Protein AF-A0A933A8F0-F1 (afdb_monomer)

Sequence (80 aa):
MVTEFLHHAPALFQQMVAPNLPSVSMNSAYLDPGTGSLITQIVIGVLVGGMVAAKMFWKRISGPFKSLFEMVSKRDKAQK

Radius of gyration: 31.22 Å; Cα contacts (8 Å, |Δi|>4): 3; chains: 1; bounding box: 50×73×61 Å

Foldseek 3Di:
DVVVVVVCVVVVVVVVVDDDDDPPDPPVPDCPPVNVVVVVCVVVCCVVVVVVCCVVCVVVVVPVVVVVVVVVVVVVVVVD

pLDDT: mean 72.91, std 13.66, range [50.84, 97.75]

Structure (mmCIF, N/CA/C/O backbone):
data_AF-A0A933A8F0-F1
#
_entry.id   AF-A0A933A8F0-F1
#
loop_
_atom_site.group_PDB
_atom_site.id
_atom_site.type_symbol
_atom_site.label_atom_id
_atom_site.label_alt_id
_atom_site.label_comp_id
_atom_site.label_asym_id
_atom_site.label_entity_id
_atom_site.label_seq_id
_atom_site.pdbx_PDB_ins_code
_atom_site.Cartn_x
_atom_site.Cartn_y
_atom_site.Cartn_z
_atom_site.occupancy
_atom_site.B_iso_or_equiv
_atom_site.auth_seq_id
_atom_site.auth_comp_id
_atom_site.auth_asym_id
_atom_site.auth_atom_id
_atom_site.pdbx_PDB_model_num
ATOM 1 N N . MET A 1 1 ? 35.786 -40.420 -31.576 1.00 59.47 1 MET A N 1
ATOM 2 C CA . MET A 1 1 ? 35.395 -39.685 -32.803 1.00 59.47 1 MET A CA 1
ATOM 3 C C . MET A 1 1 ? 33.971 -39.122 -32.708 1.00 59.47 1 MET A C 1
ATOM 5 O O . MET A 1 1 ? 33.794 -37.966 -33.043 1.00 59.47 1 MET A O 1
ATOM 9 N N . VAL A 1 2 ? 32.978 -39.861 -32.186 1.00 59.28 2 VAL A N 1
ATOM 10 C CA . VAL A 1 2 ? 31.592 -39.354 -32.001 1.00 59.28 2 VAL A CA 1
ATOM 11 C C . VAL A 1 2 ? 31.425 -38.464 -30.752 1.00 59.28 2 VAL A C 1
ATOM 13 O O . VAL A 1 2 ? 30.635 -37.528 -30.754 1.00 59.28 2 VAL A O 1
ATOM 16 N N . THR A 1 3 ? 32.211 -38.700 -29.700 1.00 60.66 3 THR A N 1
ATOM 17 C CA . THR A 1 3 ? 32.162 -37.943 -28.436 1.00 60.66 3 THR A CA 1
ATOM 18 C C . THR A 1 3 ? 32.646 -36.496 -28.568 1.00 60.66 3 THR A C 1
ATOM 20 O O . THR A 1 3 ? 31.998 -35.594 -28.052 1.00 60.66 3 THR A O 1
ATOM 23 N N . GLU A 1 4 ? 33.710 -36.244 -29.335 1.00 60.47 4 GLU A N 1
ATOM 24 C CA . GLU A 1 4 ? 34.216 -34.884 -29.603 1.00 60.47 4 GLU A CA 1
ATOM 25 C C . GLU A 1 4 ? 33.190 -34.011 -30.348 1.00 60.47 4 GLU A C 1
ATOM 27 O O . GLU A 1 4 ? 33.097 -32.809 -30.109 1.00 60.47 4 GLU A O 1
ATOM 32 N N . PHE A 1 5 ? 32.370 -34.615 -31.216 1.00 58.88 5 PHE A N 1
ATOM 33 C CA . PHE A 1 5 ? 31.346 -33.912 -31.994 1.00 58.88 5 PHE A CA 1
ATOM 34 C C . PHE A 1 5 ? 30.164 -33.454 -31.124 1.00 58.88 5 PHE A C 1
ATOM 36 O O . PHE A 1 5 ? 29.635 -32.361 -31.322 1.00 58.88 5 PHE A O 1
ATOM 43 N N . LEU A 1 6 ? 29.789 -34.241 -30.107 1.00 58.97 6 LEU A N 1
ATOM 44 C CA . LEU A 1 6 ? 28.725 -33.869 -29.169 1.00 58.97 6 LEU A CA 1
ATOM 45 C C . LEU A 1 6 ? 29.128 -32.729 -28.219 1.00 58.97 6 LEU A C 1
ATOM 47 O O . LEU A 1 6 ? 28.264 -31.956 -27.810 1.00 58.97 6 LEU A O 1
ATOM 51 N N . HIS A 1 7 ? 30.415 -32.595 -27.882 1.00 59.97 7 HIS A N 1
ATOM 52 C CA . HIS A 1 7 ? 30.882 -31.571 -26.939 1.00 59.97 7 HIS A CA 1
ATOM 53 C C . HIS A 1 7 ? 31.127 -30.190 -27.575 1.00 59.97 7 HIS A C 1
ATOM 55 O O . HIS A 1 7 ? 31.017 -29.185 -26.877 1.00 59.97 7 HIS A O 1
ATOM 61 N N . HIS A 1 8 ? 31.388 -30.110 -28.886 1.00 59.06 8 HIS A N 1
ATOM 62 C CA . HIS A 1 8 ? 31.648 -28.837 -29.585 1.00 59.06 8 HIS A CA 1
ATOM 63 C C . HIS A 1 8 ? 30.421 -28.254 -30.307 1.00 59.06 8 HIS A C 1
ATOM 65 O O . HIS A 1 8 ? 30.372 -27.052 -30.576 1.00 59.06 8 HIS A O 1
ATOM 71 N N . ALA A 1 9 ? 29.399 -29.074 -30.574 1.00 61.00 9 ALA A N 1
ATOM 72 C CA . ALA A 1 9 ? 28.149 -28.641 -31.197 1.00 61.00 9 ALA A CA 1
ATOM 73 C C . ALA A 1 9 ? 27.428 -27.474 -30.475 1.00 61.00 9 ALA A C 1
ATOM 75 O O . ALA A 1 9 ? 26.986 -26.551 -31.165 1.00 61.00 9 ALA A O 1
ATOM 76 N N . PRO A 1 10 ? 27.325 -27.427 -29.127 1.00 62.97 10 PRO A N 1
ATOM 77 C CA . PRO A 1 10 ? 26.652 -26.305 -28.467 1.00 62.97 10 PRO A CA 1
ATOM 78 C C . PRO A 1 10 ? 27.478 -25.008 -28.497 1.00 62.97 10 PRO A C 1
ATOM 80 O O . PRO A 1 10 ? 26.900 -23.924 -28.538 1.00 62.97 10 PRO A O 1
ATOM 83 N N . ALA A 1 11 ? 28.812 -25.095 -28.525 1.00 61.75 11 ALA A N 1
ATOM 84 C CA . ALA A 1 11 ? 29.694 -23.924 -28.532 1.00 61.75 11 ALA A CA 1
ATOM 85 C C . ALA A 1 11 ? 29.623 -23.152 -29.860 1.00 61.75 11 ALA A C 1
ATOM 87 O O . ALA A 1 11 ? 29.573 -21.922 -29.871 1.00 61.75 11 ALA A O 1
ATOM 88 N N . LEU A 1 12 ? 29.528 -23.872 -30.981 1.00 61.69 12 LEU A N 1
ATOM 89 C CA . LEU A 1 12 ? 29.364 -23.262 -32.302 1.00 61.69 12 LEU A CA 1
ATOM 90 C C . LEU A 1 12 ? 27.988 -22.600 -32.461 1.00 61.69 12 LEU A C 1
ATOM 92 O O . LEU A 1 12 ? 27.890 -21.529 -33.056 1.00 61.69 12 LEU A O 1
ATOM 96 N N . PHE A 1 13 ? 26.940 -23.177 -31.865 1.00 61.41 13 PHE A N 1
ATOM 97 C CA . PHE A 1 13 ? 25.618 -22.548 -31.825 1.00 61.41 13 PHE A CA 1
ATOM 98 C C . PHE A 1 13 ? 25.632 -21.246 -31.008 1.00 61.41 13 PHE A C 1
ATOM 100 O O . PHE A 1 13 ? 25.049 -20.248 -31.426 1.00 61.41 13 PHE A O 1
ATOM 107 N N . GLN A 1 14 ? 26.365 -21.212 -29.889 1.00 58.59 14 GLN A N 1
ATOM 108 C CA . GLN A 1 14 ? 26.531 -19.991 -29.094 1.00 58.59 14 GLN A CA 1
ATOM 109 C C . GLN A 1 14 ? 27.306 -18.892 -29.842 1.00 58.59 14 GLN A C 1
ATOM 111 O O . GLN A 1 14 ? 26.964 -17.718 -29.711 1.00 58.59 14 GLN A O 1
ATOM 116 N N . GLN A 1 15 ? 28.290 -19.247 -30.677 1.00 60.38 15 GLN A N 1
ATOM 117 C CA . GLN A 1 15 ? 29.048 -18.276 -31.481 1.00 60.38 15 GLN A CA 1
ATOM 118 C C . GLN A 1 15 ? 28.266 -17.723 -32.683 1.00 60.38 15 GLN A C 1
ATOM 120 O O . GLN A 1 15 ? 28.478 -16.573 -33.062 1.00 60.38 15 GLN A O 1
ATOM 125 N N . MET A 1 16 ? 27.331 -18.488 -33.255 1.00 61.09 16 MET A N 1
ATOM 126 C CA . MET A 1 16 ? 26.464 -18.005 -34.343 1.00 61.09 16 MET A CA 1
ATOM 127 C C . MET A 1 16 ? 25.373 -17.038 -33.858 1.00 61.09 16 MET A C 1
ATOM 129 O O . MET A 1 16 ? 24.855 -16.256 -34.652 1.00 61.09 16 MET A O 1
ATOM 133 N N . VAL A 1 17 ? 25.037 -17.062 -32.563 1.00 62.06 17 VAL A N 1
ATOM 134 C CA . VAL A 1 17 ? 24.007 -16.195 -31.963 1.00 62.06 17 VAL A CA 1
ATOM 13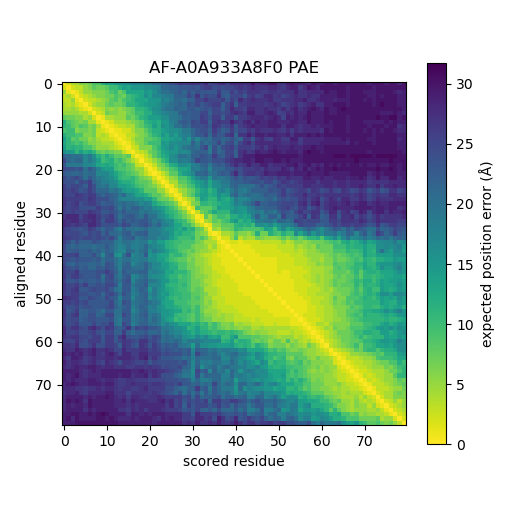5 C C . VAL A 1 17 ? 24.583 -14.867 -31.441 1.00 62.06 17 VAL A C 1
ATOM 137 O O . VAL A 1 17 ? 23.823 -13.925 -31.226 1.00 62.06 17 VAL A O 1
ATOM 140 N N . ALA A 1 18 ? 25.905 -14.735 -31.269 1.00 63.72 18 ALA A N 1
ATOM 141 C CA . ALA A 1 18 ? 26.472 -13.596 -30.540 1.00 63.72 18 ALA A CA 1
ATOM 142 C C . ALA A 1 18 ? 27.784 -12.998 -31.103 1.00 63.72 18 ALA A C 1
ATOM 144 O O . ALA A 1 18 ? 28.815 -13.121 -30.443 1.00 63.72 18 ALA A O 1
ATOM 145 N N . PRO A 1 19 ? 27.785 -12.247 -32.226 1.00 61.19 19 PRO A N 1
ATOM 146 C CA . PRO A 1 19 ? 28.944 -11.412 -32.561 1.00 61.19 19 PRO A CA 1
ATOM 147 C C . PRO A 1 19 ? 28.757 -9.909 -32.292 1.00 61.19 19 PRO A C 1
ATOM 149 O O . PRO A 1 19 ? 29.721 -9.159 -32.389 1.00 61.19 19 PRO A O 1
ATOM 152 N N . ASN A 1 20 ? 27.560 -9.423 -31.950 1.00 62.31 20 ASN A N 1
ATOM 153 C CA . ASN A 1 20 ? 27.313 -7.974 -31.917 1.00 62.31 20 ASN A CA 1
ATOM 154 C C . ASN A 1 20 ? 26.173 -7.596 -30.969 1.00 62.31 20 ASN A C 1
ATOM 156 O O . ASN A 1 20 ? 25.136 -7.083 -31.385 1.00 62.31 20 ASN A O 1
ATOM 160 N N . LEU A 1 21 ? 26.3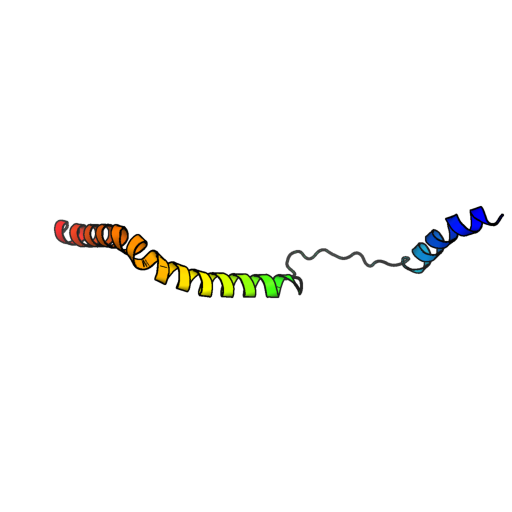92 -7.845 -29.677 1.00 62.75 21 LEU A N 1
ATOM 161 C CA . LEU A 1 21 ? 25.599 -7.240 -28.611 1.00 62.75 21 LEU A CA 1
ATOM 162 C C . LEU A 1 21 ? 25.905 -5.732 -28.591 1.00 62.75 21 LEU A C 1
ATOM 164 O O . LEU A 1 21 ? 27.031 -5.362 -28.245 1.00 62.75 21 LEU A O 1
ATOM 168 N N . PRO A 1 22 ? 24.966 -4.843 -28.969 1.00 63.41 22 PRO A N 1
ATOM 169 C CA . PRO A 1 22 ? 25.146 -3.423 -28.707 1.00 63.41 22 PRO A CA 1
ATOM 170 C C . PRO A 1 22 ? 25.303 -3.237 -27.197 1.00 63.41 22 PRO A C 1
ATOM 172 O O . PRO A 1 22 ? 24.599 -3.867 -26.408 1.00 63.41 22 PRO A O 1
ATOM 175 N N . SER A 1 23 ? 26.241 -2.384 -26.788 1.00 66.19 23 SER A N 1
ATOM 176 C CA . SER A 1 23 ? 26.392 -1.964 -25.398 1.00 66.19 23 SER A CA 1
ATOM 177 C C . SER A 1 23 ? 25.080 -1.335 -24.930 1.00 66.19 23 SER A C 1
ATOM 179 O O . SER A 1 23 ? 24.789 -0.182 -25.256 1.00 66.19 23 SER A O 1
ATOM 181 N N . VAL A 1 24 ? 24.262 -2.107 -24.214 1.00 62.19 24 VAL A N 1
ATOM 182 C CA . VAL A 1 24 ? 23.010 -1.630 -23.630 1.00 62.19 24 VAL A CA 1
ATOM 183 C C . VAL A 1 24 ? 23.385 -0.647 -22.528 1.00 62.19 24 VAL A C 1
ATOM 185 O O . VAL A 1 24 ? 23.830 -1.040 -21.451 1.00 62.19 24 VAL A O 1
ATOM 188 N N . SER A 1 25 ? 23.252 0.647 -22.804 1.00 64.06 25 SER A N 1
ATOM 189 C CA . SER A 1 25 ? 23.306 1.662 -21.762 1.00 64.06 25 SER A CA 1
ATOM 190 C C . SER A 1 25 ? 22.104 1.438 -20.846 1.00 64.06 25 SER A C 1
ATOM 192 O O . SER A 1 25 ? 20.952 1.603 -21.244 1.00 64.06 25 SER A O 1
ATOM 194 N N . MET A 1 26 ? 22.364 0.998 -19.614 1.00 61.09 26 MET A N 1
ATOM 195 C CA . MET A 1 26 ? 21.334 0.852 -18.588 1.00 61.09 26 MET A CA 1
ATOM 196 C C . MET A 1 26 ? 20.849 2.248 -18.194 1.00 61.09 26 MET A C 1
ATOM 198 O O . MET A 1 26 ? 21.373 2.879 -17.279 1.00 61.09 26 MET A O 1
ATOM 202 N N . ASN A 1 27 ? 19.869 2.765 -18.930 1.00 57.59 27 ASN A N 1
ATOM 203 C CA . ASN A 1 27 ? 19.168 3.976 -18.548 1.00 57.59 27 ASN A CA 1
ATOM 204 C C . ASN A 1 27 ? 18.190 3.626 -17.418 1.00 57.59 27 ASN A C 1
ATOM 206 O O . ASN A 1 27 ? 17.046 3.252 -17.661 1.00 57.59 27 ASN A O 1
ATOM 210 N N . SER A 1 28 ? 18.643 3.746 -16.172 1.00 57.06 28 SER A N 1
ATOM 211 C CA . SER A 1 28 ? 17.874 3.430 -14.955 1.00 57.06 28 SER A CA 1
ATOM 212 C C . SER A 1 28 ? 16.661 4.342 -14.703 1.00 57.06 28 SER A C 1
ATOM 214 O O . SER A 1 28 ? 15.963 4.176 -13.709 1.00 57.06 28 SER A O 1
ATOM 216 N N . ALA A 1 29 ? 16.406 5.309 -15.590 1.00 59.78 29 ALA A N 1
ATOM 217 C CA . ALA A 1 29 ? 15.198 6.136 -15.607 1.00 59.78 29 ALA A CA 1
ATOM 218 C C . ALA A 1 29 ? 14.090 5.557 -16.509 1.00 59.78 29 ALA A C 1
ATOM 220 O O . ALA A 1 29 ? 13.050 6.189 -16.698 1.00 59.78 29 ALA A O 1
ATOM 221 N N . TYR A 1 30 ? 14.309 4.377 -17.097 1.00 54.56 30 TYR A N 1
ATOM 222 C CA . TYR A 1 30 ? 13.297 3.681 -17.873 1.00 54.56 30 TYR A CA 1
ATOM 223 C C . TYR A 1 30 ? 12.383 2.915 -16.919 1.00 54.56 30 TYR A C 1
ATOM 225 O O . TYR A 1 30 ? 12.770 1.931 -16.289 1.00 54.56 30 TYR A O 1
ATOM 233 N N . LEU A 1 31 ? 11.151 3.404 -16.816 1.00 64.19 31 LEU A N 1
ATOM 234 C CA . LEU A 1 31 ? 9.995 2.623 -16.412 1.00 64.19 31 LEU A CA 1
ATOM 235 C C . LEU A 1 31 ? 9.900 1.447 -17.394 1.00 64.19 31 LEU A C 1
ATOM 237 O O . LEU A 1 31 ? 9.247 1.556 -18.428 1.00 64.19 31 LEU A O 1
ATOM 241 N N . ASP A 1 32 ? 10.634 0.369 -17.109 1.00 63.78 32 ASP A N 1
ATOM 242 C CA . ASP A 1 32 ? 10.597 -0.899 -17.843 1.00 63.78 32 ASP A CA 1
ATOM 243 C C . ASP A 1 32 ? 9.119 -1.228 -18.151 1.00 63.78 32 ASP A C 1
ATOM 245 O O . ASP A 1 32 ? 8.290 -1.036 -17.252 1.00 63.78 32 ASP A O 1
ATOM 249 N N . PRO A 1 33 ? 8.712 -1.655 -19.362 1.00 59.00 33 PRO A N 1
ATOM 250 C CA . PRO A 1 33 ? 7.310 -1.957 -19.687 1.00 59.00 33 PRO A CA 1
ATOM 251 C C . PRO A 1 33 ? 6.579 -2.858 -18.667 1.00 59.00 33 PRO A C 1
ATOM 253 O O . PRO A 1 33 ? 5.353 -2.802 -18.581 1.00 59.00 33 PRO A O 1
ATOM 256 N N . GLY A 1 34 ? 7.302 -3.625 -17.838 1.00 61.19 34 GLY A N 1
ATOM 257 C CA . GLY A 1 34 ? 6.755 -4.330 -16.667 1.00 61.19 34 GLY A CA 1
ATOM 258 C C . GLY A 1 34 ? 6.558 -3.479 -15.394 1.00 61.19 34 GLY A C 1
ATOM 259 O O . GLY A 1 34 ? 5.622 -3.716 -14.630 1.00 61.19 34 GLY A O 1
ATOM 260 N N . THR A 1 35 ? 7.379 -2.452 -15.164 1.00 64.06 35 THR A N 1
ATOM 261 C CA . THR A 1 35 ? 7.343 -1.565 -13.982 1.00 64.06 35 THR A CA 1
ATOM 262 C C . THR A 1 35 ? 6.188 -0.563 -14.032 1.00 64.06 35 THR A C 1
ATOM 264 O O . THR A 1 35 ? 5.601 -0.249 -12.995 1.00 64.06 35 THR A O 1
ATOM 267 N N . GLY A 1 36 ? 5.796 -0.104 -15.226 1.00 66.88 36 GLY A N 1
ATOM 268 C CA . GLY A 1 36 ? 4.625 0.770 -15.383 1.00 66.88 36 GLY A CA 1
ATOM 269 C C . GLY A 1 36 ? 3.342 0.137 -14.823 1.00 66.88 36 GLY A C 1
ATOM 270 O O . GLY A 1 36 ? 2.597 0.783 -14.087 1.00 66.88 36 GLY A O 1
ATOM 271 N N . SER A 1 37 ? 3.141 -1.164 -15.076 1.00 81.88 37 SER A N 1
ATOM 272 C CA . SER A 1 37 ? 2.011 -1.933 -14.536 1.00 81.88 37 SER A CA 1
ATOM 273 C C . SER A 1 37 ? 2.086 -2.103 -13.016 1.00 81.88 37 SER A C 1
ATOM 275 O O . SER A 1 37 ? 1.056 -2.078 -12.345 1.00 81.88 37 SER A O 1
ATOM 277 N N . LEU A 1 38 ? 3.288 -2.248 -12.454 1.00 84.44 38 LEU A N 1
ATOM 278 C CA . LEU A 1 38 ? 3.485 -2.418 -11.014 1.00 84.44 38 LEU A CA 1
ATOM 279 C C . LEU A 1 38 ? 3.051 -1.170 -10.235 1.00 84.44 38 LEU A C 1
ATOM 281 O O . LEU A 1 38 ? 2.358 -1.287 -9.226 1.00 84.44 38 LEU A O 1
ATOM 285 N N . ILE A 1 39 ? 3.380 0.028 -10.728 1.00 87.31 39 ILE A N 1
ATOM 286 C CA . ILE A 1 39 ? 2.939 1.285 -10.102 1.00 87.31 39 ILE A CA 1
ATOM 287 C C . ILE A 1 39 ? 1.408 1.373 -10.127 1.00 87.31 39 ILE A C 1
ATOM 289 O O . ILE A 1 39 ? 0.792 1.643 -9.097 1.00 87.31 39 ILE A O 1
ATOM 293 N N . THR A 1 40 ? 0.776 1.079 -11.267 1.00 88.81 40 THR A N 1
ATOM 294 C CA . THR A 1 40 ? -0.690 1.066 -11.378 1.00 88.81 40 THR A CA 1
ATOM 295 C C . THR A 1 40 ? -1.329 0.046 -10.431 1.00 88.81 40 THR A C 1
ATOM 297 O O . THR A 1 40 ? -2.306 0.366 -9.754 1.00 88.81 40 THR A O 1
ATOM 300 N N . GLN A 1 41 ? -0.763 -1.157 -10.321 1.00 90.69 41 GLN A N 1
ATOM 301 C CA . GLN A 1 41 ? -1.241 -2.199 -9.409 1.00 90.69 41 GLN A CA 1
ATOM 302 C C . GLN A 1 41 ? -1.112 -1.793 -7.940 1.00 90.69 41 GLN A C 1
ATOM 304 O O . GLN A 1 41 ? -2.050 -2.011 -7.174 1.00 90.69 41 GLN A O 1
ATOM 309 N N . ILE A 1 42 ? -0.000 -1.167 -7.544 1.00 94.19 42 ILE A N 1
ATOM 310 C CA . ILE A 1 42 ? 0.180 -0.651 -6.181 1.00 94.19 42 ILE A CA 1
ATOM 311 C C . ILE A 1 42 ? -0.847 0.441 -5.892 1.00 94.19 42 ILE A C 1
ATOM 313 O O . ILE A 1 42 ? -1.490 0.398 -4.848 1.00 94.19 42 ILE A O 1
ATOM 317 N N . VAL A 1 43 ? -1.051 1.388 -6.810 1.00 95.94 43 VAL A N 1
ATOM 318 C CA . VAL A 1 43 ? -2.031 2.469 -6.623 1.00 95.94 43 VAL A CA 1
ATOM 319 C C . VAL A 1 43 ? -3.437 1.897 -6.450 1.00 95.94 43 VAL A C 1
ATOM 321 O O . VAL A 1 43 ? -4.116 2.221 -5.477 1.00 95.94 43 VAL A O 1
ATOM 324 N N . ILE A 1 44 ? -3.865 1.001 -7.341 1.00 96.62 44 ILE A N 1
ATOM 325 C CA . ILE A 1 44 ? -5.188 0.369 -7.253 1.00 96.62 44 ILE A CA 1
ATOM 326 C C . ILE A 1 44 ? -5.301 -0.470 -5.972 1.00 96.62 44 ILE A C 1
ATOM 328 O O . ILE A 1 44 ? -6.299 -0.370 -5.259 1.00 96.62 44 ILE A O 1
ATOM 332 N N . GLY A 1 45 ? -4.274 -1.256 -5.643 1.00 96.88 45 GLY A N 1
ATOM 333 C CA . GLY A 1 45 ? -4.236 -2.094 -4.447 1.00 96.88 45 GLY A CA 1
ATOM 334 C C . GLY A 1 45 ? -4.315 -1.284 -3.153 1.00 96.88 45 GLY A C 1
ATOM 335 O O . GLY A 1 45 ? -5.076 -1.640 -2.254 1.00 96.88 45 GLY A O 1
ATOM 336 N N . VAL A 1 46 ? -3.601 -0.160 -3.072 1.00 97.00 46 VAL A N 1
ATOM 337 C CA . VAL A 1 46 ? -3.649 0.760 -1.927 1.00 97.00 46 VAL A CA 1
ATOM 338 C C . VAL A 1 46 ? -5.002 1.458 -1.836 1.00 97.00 46 VAL A C 1
ATOM 340 O O . VAL A 1 46 ? -5.529 1.588 -0.735 1.00 97.00 46 VAL A O 1
ATOM 343 N N . LEU A 1 47 ? -5.602 1.873 -2.954 1.00 97.75 47 LEU A N 1
ATOM 344 C CA . LEU A 1 47 ? -6.925 2.503 -2.942 1.00 97.75 47 LEU A CA 1
ATOM 345 C C . LEU A 1 47 ? -8.002 1.526 -2.466 1.00 97.75 47 LEU A C 1
ATOM 347 O O . LEU A 1 47 ? -8.715 1.811 -1.505 1.00 97.75 47 LEU A O 1
ATOM 351 N N . VAL A 1 48 ? -8.092 0.353 -3.093 1.00 97.69 48 VAL A N 1
ATOM 352 C CA . VAL A 1 48 ? -9.103 -0.657 -2.752 1.00 97.69 48 VAL A CA 1
ATOM 353 C C . VAL A 1 48 ? -8.855 -1.211 -1.349 1.00 97.69 48 VAL A C 1
ATOM 355 O O . VAL A 1 48 ? -9.761 -1.217 -0.513 1.00 97.69 48 VAL A O 1
ATOM 358 N N . GLY A 1 49 ? -7.622 -1.626 -1.056 1.00 96.81 49 GLY A N 1
ATOM 359 C CA . GLY A 1 49 ? -7.234 -2.144 0.254 1.00 96.81 49 GLY A CA 1
ATOM 360 C C . GLY A 1 49 ? -7.389 -1.100 1.358 1.00 96.81 49 GLY A C 1
ATOM 361 O O . GLY A 1 49 ? -7.901 -1.414 2.430 1.00 96.81 49 GLY A O 1
ATOM 362 N N . GLY A 1 50 ? -7.037 0.156 1.082 1.00 96.19 50 GLY A N 1
ATOM 363 C CA . GLY A 1 50 ? -7.195 1.285 1.995 1.00 96.19 50 GLY A CA 1
ATOM 364 C C . GLY A 1 50 ? -8.656 1.599 2.297 1.00 96.19 50 GLY A C 1
ATOM 365 O O . GLY A 1 50 ? -9.000 1.795 3.459 1.00 96.19 50 GLY A O 1
ATOM 366 N N . MET A 1 51 ? -9.543 1.571 1.298 1.00 95.88 51 MET A N 1
ATOM 367 C CA . MET A 1 51 ? -10.987 1.745 1.512 1.00 95.88 51 MET A CA 1
ATOM 368 C C . MET A 1 51 ? -11.578 0.622 2.370 1.00 95.88 51 MET A C 1
ATOM 370 O O . MET A 1 51 ? -12.353 0.884 3.296 1.00 95.88 51 MET A O 1
ATOM 374 N N . VAL A 1 52 ? -11.195 -0.630 2.103 1.00 95.94 52 VAL A N 1
ATOM 375 C CA . VAL A 1 52 ? -11.643 -1.787 2.892 1.00 95.94 52 VAL A CA 1
ATOM 376 C C . VAL A 1 52 ? -11.109 -1.708 4.321 1.00 95.94 52 VAL A C 1
ATOM 378 O O . VAL A 1 52 ? -11.881 -1.861 5.269 1.00 95.94 52 VAL A O 1
ATOM 381 N N . ALA A 1 53 ? -9.823 -1.406 4.491 1.00 94.00 53 ALA A N 1
ATOM 382 C CA . ALA A 1 53 ? -9.204 -1.228 5.798 1.00 94.00 53 ALA A CA 1
ATOM 383 C C . ALA A 1 53 ? -9.851 -0.068 6.568 1.00 94.00 53 ALA A C 1
ATOM 385 O O . ALA A 1 53 ? -10.205 -0.233 7.733 1.00 94.00 53 ALA A O 1
ATOM 386 N N . ALA A 1 54 ? -10.095 1.074 5.923 1.00 91.75 54 ALA A N 1
ATOM 387 C CA . ALA A 1 54 ? -10.773 2.212 6.536 1.00 91.75 54 ALA A CA 1
ATOM 388 C C . ALA A 1 54 ? -12.184 1.840 7.012 1.00 91.75 54 ALA A C 1
ATOM 390 O O . ALA A 1 54 ? -12.549 2.161 8.142 1.00 91.75 54 ALA A O 1
ATOM 391 N N . LYS A 1 55 ? -12.956 1.102 6.203 1.00 89.44 55 LYS A N 1
ATOM 392 C CA . LYS A 1 55 ? -14.290 0.611 6.586 1.00 89.44 55 LYS A CA 1
ATOM 393 C C . LYS A 1 55 ? -14.226 -0.389 7.745 1.00 89.44 55 LYS A C 1
ATOM 395 O O . LYS A 1 55 ? -15.027 -0.301 8.673 1.00 89.44 55 LYS A O 1
ATOM 400 N N . MET A 1 56 ? -13.283 -1.329 7.705 1.00 92.12 56 MET A N 1
ATOM 401 C CA . MET A 1 56 ? -13.142 -2.390 8.708 1.00 92.12 56 MET A CA 1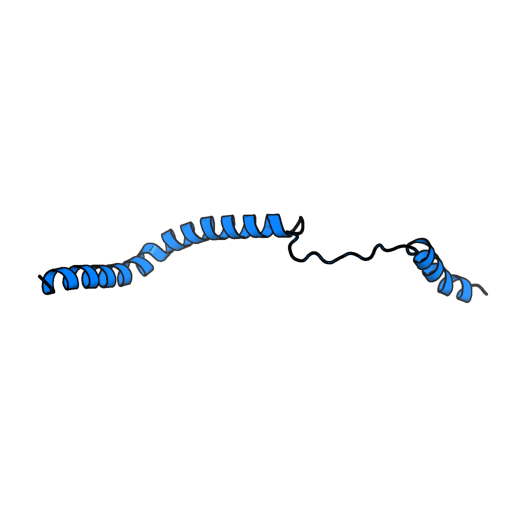
ATOM 402 C C . MET A 1 56 ? -12.639 -1.851 10.053 1.00 92.12 56 MET A C 1
ATOM 404 O O . MET A 1 56 ? -13.128 -2.245 11.112 1.00 92.12 56 MET A O 1
ATOM 408 N N . PHE A 1 57 ? -11.691 -0.917 10.019 1.00 88.69 57 PHE A N 1
ATOM 409 C CA . PHE A 1 57 ? -11.048 -0.359 11.204 1.00 88.69 57 PHE A CA 1
ATOM 410 C C . PHE A 1 57 ? -11.612 0.995 11.632 1.00 88.69 57 PHE A C 1
ATOM 412 O O . PHE A 1 57 ? -11.093 1.561 12.591 1.00 88.69 57 PHE A O 1
ATOM 419 N N . TRP A 1 58 ? -12.698 1.488 11.020 1.00 84.75 58 TRP A N 1
ATOM 420 C CA . TRP A 1 58 ? -13.311 2.778 11.364 1.00 84.75 58 TRP A CA 1
ATOM 421 C C . TRP A 1 58 ? -13.501 2.933 12.879 1.00 84.75 58 TRP A C 1
ATOM 423 O O . TRP A 1 58 ? -13.000 3.875 13.476 1.00 84.75 58 TRP A O 1
ATOM 433 N N . LYS A 1 59 ? -14.084 1.930 13.554 1.00 80.25 59 LYS A N 1
ATOM 434 C CA . LYS A 1 59 ? -14.269 1.961 15.019 1.00 80.25 59 LYS A CA 1
ATOM 435 C C . LYS A 1 59 ? -12.963 2.025 15.826 1.00 80.25 59 LYS A C 1
ATOM 437 O O . LYS A 1 59 ? -12.969 2.593 16.913 1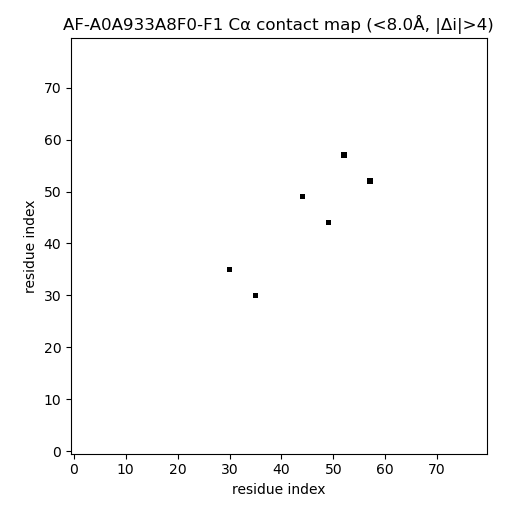.00 80.25 59 LYS A O 1
ATOM 442 N N . ARG A 1 60 ? -11.861 1.455 15.327 1.00 80.06 60 ARG A N 1
ATOM 443 C CA . ARG A 1 60 ? -10.545 1.496 15.993 1.00 80.06 60 ARG A CA 1
ATOM 444 C C . ARG A 1 60 ? -9.790 2.792 15.712 1.00 80.06 60 ARG A C 1
ATOM 446 O O . ARG A 1 60 ? -9.125 3.291 16.610 1.00 80.06 60 ARG A O 1
ATOM 453 N N . ILE A 1 61 ? -9.907 3.337 14.502 1.00 78.31 61 ILE A N 1
ATOM 454 C CA . ILE A 1 61 ? -9.240 4.580 14.094 1.00 78.31 61 ILE A CA 1
ATOM 455 C C . ILE A 1 61 ? -9.965 5.790 14.699 1.00 78.31 61 ILE A C 1
ATOM 457 O O . ILE A 1 61 ? -9.322 6.668 15.262 1.00 78.31 61 ILE A O 1
ATOM 461 N N . SER A 1 62 ? -11.301 5.827 14.667 1.00 72.31 62 SER A N 1
ATOM 462 C CA . SER A 1 62 ? -12.086 6.977 15.144 1.00 72.31 62 SER A CA 1
ATOM 463 C C . SER A 1 62 ? -12.053 7.186 16.663 1.00 72.31 62 SER A C 1
ATOM 465 O O . SER A 1 62 ? -12.297 8.303 17.113 1.00 72.31 62 SER A O 1
ATOM 467 N N . GLY A 1 63 ? -11.776 6.146 17.456 1.00 75.00 63 GLY A N 1
ATOM 468 C CA . GLY A 1 63 ? -11.717 6.230 18.922 1.00 75.00 63 GLY A CA 1
ATOM 469 C C . GLY A 1 63 ? -10.649 7.211 19.432 1.00 75.00 63 GLY A C 1
ATOM 470 O O . GLY A 1 63 ? -11.002 8.216 20.049 1.00 75.00 63 GLY A O 1
ATOM 471 N N . PRO A 1 64 ? -9.355 6.976 19.148 1.00 74.12 64 PRO A N 1
ATOM 472 C CA . PRO A 1 64 ? -8.278 7.887 19.537 1.00 74.12 64 PRO A CA 1
ATOM 473 C C . PRO A 1 64 ? -8.257 9.185 18.715 1.00 74.12 64 PRO A C 1
ATOM 475 O O . PRO A 1 64 ? -7.816 10.218 19.210 1.00 74.12 64 PRO A O 1
ATOM 478 N N . PHE A 1 65 ? -8.765 9.181 17.476 1.00 74.50 65 PHE A N 1
ATOM 479 C CA . PHE A 1 65 ? -8.780 10.393 16.646 1.00 74.50 65 PHE A CA 1
ATOM 480 C C . PHE A 1 65 ? -9.768 11.448 17.162 1.00 74.50 65 PHE A C 1
ATOM 482 O O . PHE A 1 65 ? -9.484 12.643 17.092 1.00 74.50 65 PHE A O 1
ATOM 489 N N . LYS A 1 66 ? -10.905 11.022 17.738 1.00 70.50 66 LYS A N 1
ATOM 490 C CA . LYS A 1 66 ? -11.846 11.941 18.395 1.00 70.50 66 LYS A CA 1
ATOM 491 C C . LYS A 1 66 ? -11.219 12.648 19.593 1.00 70.50 66 LYS A C 1
ATOM 493 O O . LYS A 1 66 ? -11.373 13.859 19.705 1.00 70.50 66 LYS A O 1
ATOM 498 N N . SER A 1 67 ? -10.495 11.932 20.458 1.00 71.50 67 SER A N 1
ATOM 499 C CA . SER A 1 67 ? -9.897 12.560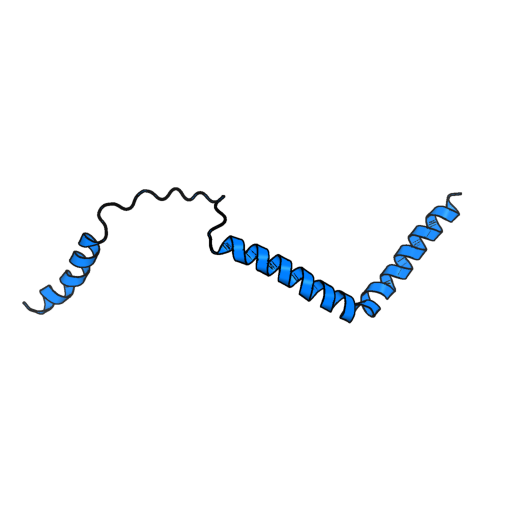 21.645 1.00 71.50 67 SER A CA 1
ATOM 500 C C . SER A 1 67 ? -8.782 13.541 21.274 1.00 71.50 67 SER A C 1
ATOM 502 O O . SER A 1 67 ? -8.690 14.615 21.867 1.00 71.50 67 SER A O 1
ATOM 504 N N . LEU A 1 68 ? -7.993 13.228 20.241 1.00 75.12 68 LEU A N 1
ATOM 505 C CA . LEU A 1 68 ? -6.983 14.139 19.700 1.00 75.12 68 LEU A CA 1
ATOM 506 C C . LEU A 1 68 ? -7.610 15.398 19.084 1.00 75.12 68 LEU A C 1
ATOM 508 O O . LEU A 1 68 ? -7.134 16.505 19.337 1.00 75.12 68 LEU A O 1
ATOM 512 N N . PHE A 1 69 ? -8.701 15.261 18.326 1.00 76.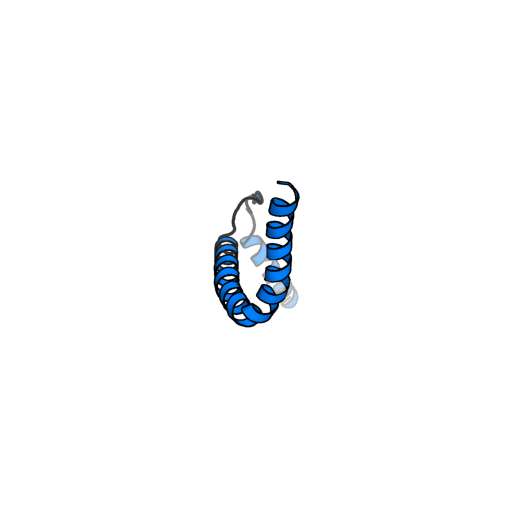38 69 PHE A N 1
ATOM 513 C CA . PHE A 1 69 ? -9.391 16.410 17.734 1.00 76.38 69 PHE A CA 1
ATOM 514 C C . PHE A 1 69 ? -10.076 17.294 18.792 1.00 76.38 69 PHE A C 1
ATOM 516 O O . PHE A 1 69 ? -10.010 18.523 18.722 1.00 76.38 69 PHE A O 1
ATOM 523 N N . GLU A 1 70 ? -10.671 16.691 19.823 1.00 75.38 70 GLU A N 1
ATOM 524 C CA . GLU A 1 70 ? -11.247 17.431 20.951 1.00 75.38 70 GLU A CA 1
ATOM 525 C C . GLU A 1 70 ? -10.181 18.189 21.755 1.00 75.38 70 GLU A C 1
ATOM 527 O O . GLU A 1 70 ? -10.427 19.315 22.194 1.00 75.38 70 GLU A O 1
ATOM 532 N N . MET A 1 71 ? -8.978 17.623 21.906 1.00 70.44 71 MET A N 1
ATOM 533 C CA . MET A 1 71 ? -7.847 18.311 22.539 1.00 70.44 71 MET A CA 1
ATOM 534 C C . MET A 1 71 ? -7.374 19.526 21.734 1.00 70.44 71 MET A C 1
ATOM 536 O O . MET A 1 71 ? -7.099 20.573 22.324 1.00 70.44 71 MET A O 1
ATOM 540 N N . VAL A 1 72 ? -7.314 19.418 20.403 1.00 78.06 72 VAL A N 1
ATOM 541 C CA . VAL A 1 72 ? -6.974 20.547 19.519 1.00 78.06 72 VAL A CA 1
ATOM 542 C C . VAL A 1 72 ? -8.018 21.661 19.632 1.00 78.06 72 VAL A C 1
ATOM 544 O O . VAL A 1 72 ? -7.654 22.821 19.810 1.00 78.06 72 VAL A O 1
ATOM 547 N N . SER A 1 73 ? -9.310 21.320 19.628 1.00 77.38 73 SER A N 1
ATOM 548 C CA . SER A 1 73 ? -10.391 22.311 19.729 1.00 77.38 73 SER A CA 1
ATOM 549 C C . SER A 1 73 ? -10.464 22.997 21.104 1.00 77.38 73 SER A C 1
ATOM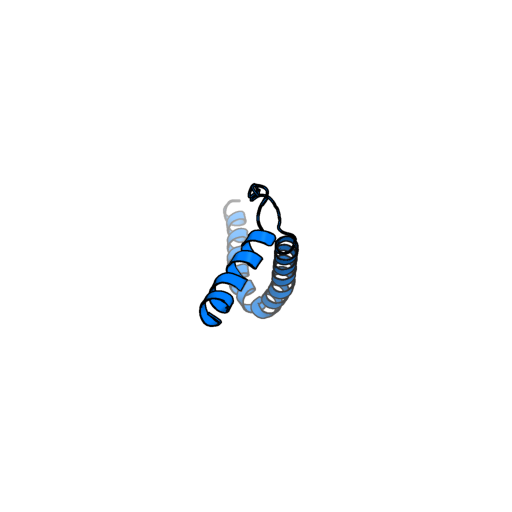 551 O O . SER A 1 73 ? -10.766 24.188 21.188 1.00 77.38 73 SER A O 1
ATOM 553 N N . LYS A 1 74 ? -10.146 22.286 22.197 1.00 70.88 74 LYS A N 1
ATOM 554 C CA . LYS A 1 74 ? -10.111 22.875 23.549 1.00 70.88 74 LYS A CA 1
ATOM 555 C C . LYS A 1 74 ? -8.930 23.824 23.768 1.00 70.88 74 LYS A C 1
ATOM 557 O O . LYS A 1 74 ? -9.080 24.780 24.524 1.00 70.88 74 LYS A O 1
ATOM 562 N N . ARG A 1 75 ? -7.782 23.597 23.118 1.00 72.12 75 ARG A N 1
ATOM 563 C CA . ARG A 1 75 ? -6.609 24.487 23.229 1.00 72.12 75 ARG A CA 1
ATOM 564 C C . ARG A 1 75 ? -6.866 25.884 22.666 1.00 72.12 75 ARG A C 1
ATOM 566 O O . ARG A 1 75 ? -6.420 26.853 23.266 1.00 72.12 75 ARG A O 1
ATOM 573 N N . ASP A 1 76 ? -7.621 25.979 21.576 1.00 70.88 76 ASP A N 1
ATOM 574 C CA . ASP A 1 76 ? -7.943 27.254 20.923 1.00 70.88 76 ASP A CA 1
ATOM 575 C C . ASP A 1 76 ? -8.880 28.129 21.778 1.00 70.88 76 ASP A C 1
ATOM 577 O O . ASP A 1 76 ? -8.733 29.344 21.854 1.00 70.88 76 ASP A O 1
ATOM 581 N N . LYS A 1 77 ? -9.797 27.500 22.528 1.00 67.19 77 LYS A N 1
ATOM 582 C CA . LYS A 1 77 ? -10.714 28.203 23.443 1.00 67.19 77 LYS A CA 1
ATOM 583 C C . LYS A 1 77 ? -10.099 28.604 24.783 1.00 67.19 77 LYS A C 1
ATOM 585 O O . LYS A 1 77 ? -10.676 29.437 25.462 1.00 67.19 77 LYS A O 1
ATOM 5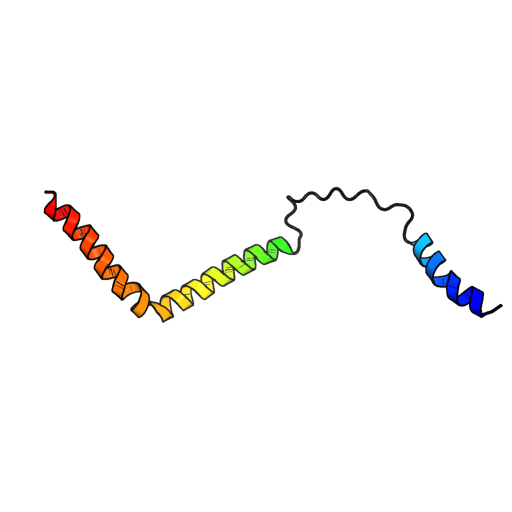90 N N . ALA A 1 78 ? -8.986 27.995 25.187 1.00 66.56 78 ALA A N 1
ATOM 591 C CA . ALA A 1 78 ? -8.275 28.342 26.422 1.00 66.56 78 ALA A CA 1
ATOM 592 C C . ALA A 1 78 ? -7.224 29.452 26.219 1.00 66.56 78 ALA A C 1
ATOM 594 O O . ALA A 1 78 ? -6.665 29.951 27.192 1.00 66.56 78 ALA A O 1
ATOM 595 N N . GLN A 1 79 ? -6.929 29.805 24.964 1.00 67.19 79 GLN A N 1
ATOM 596 C CA . GLN A 1 79 ? -5.990 30.863 24.571 1.00 67.19 79 GLN A CA 1
ATOM 597 C C . GLN A 1 79 ? -6.687 32.185 24.199 1.00 67.19 79 GLN A C 1
ATOM 599 O O . GLN A 1 79 ? -6.003 33.156 23.883 1.00 67.19 79 GLN A O 1
ATOM 604 N N . LYS A 1 80 ? -8.022 32.230 24.241 1.00 50.84 80 LYS A N 1
ATOM 605 C CA . LYS A 1 80 ? -8.848 33.417 23.999 1.00 50.84 80 LYS A CA 1
ATOM 606 C C . LYS A 1 80 ? -9.625 33.773 25.258 1.00 50.84 80 LYS A C 1
ATOM 608 O O . LYS A 1 80 ? -9.785 34.986 25.504 1.00 50.84 80 LYS A O 1
#

Secondary structure (DSSP, 8-state):
-HHHHHHHHHHHHHHHH-S--------TT---HHHHHHHHHHHHHHHHHHHHHHHHHHHHHHHHHHHHHHHHHHHHHH--

Mean pred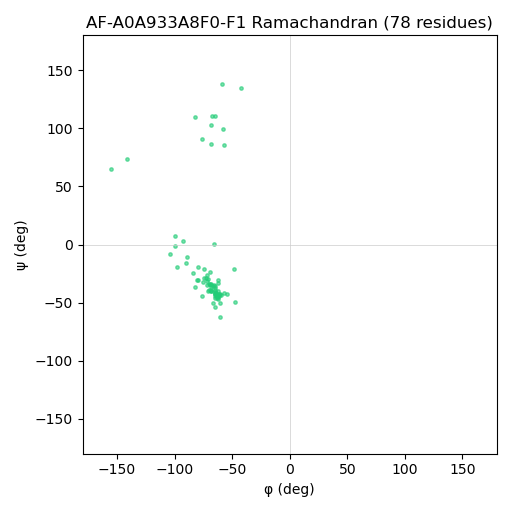icted aligned error: 17.16 Å

Solvent-accessible surface area (backbone atoms only — not comparable to full-atom values): 4939 Å² total; per-residue (Å²): 121,72,66,64,55,68,68,48,54,64,56,55,54,54,55,76,74,57,89,73,79,73,86,77,77,84,60,88,83,58,72,47,87,69,50,54,54,50,55,53,49,50,53,52,47,51,52,56,50,45,52,51,47,49,66,73,39,38,78,69,55,50,54,62,50,49,57,54,51,51,52,56,59,51,52,61,66,75,76,110